Protein AF-A0A3S9JN62-F1 (afdb_monomer_lite)

Radius of gyration: 14.97 Å; chains: 1; bounding box: 34×22×41 Å

Secondary structure (DSSP, 8-state):
-HHHHHHHHHHHHHHHHHHHHHHHHHHHHHS---TT---SHHHHHHHHHHHHHHHT-TTTTTHHHHHHHTS-HHHHHHHHH-

InterPro domains:
  IPR001750 NADH:quinone oxidoreductase/Mrp antiporter, transmembrane domain [PF00361] (2-82)
  IPR050175 Complex I Subunit 2 [PTHR46552] (2-82)

Structure (mmCIF, N/CA/C/O backbone):
data_AF-A0A3S9JN62-F1
#
_entry.id   AF-A0A3S9JN62-F1
#
loop_
_atom_site.group_PDB
_atom_site.id
_atom_site.type_symbol
_atom_site.label_atom_id
_atom_site.label_alt_id
_atom_site.label_comp_id
_atom_site.label_asym_id
_atom_site.label_entity_id
_atom_site.label_seq_id
_atom_site.pdbx_PDB_ins_code
_atom_site.Cartn_x
_atom_site.Cartn_y
_atom_site.Cartn_z
_atom_site.occupancy
_atom_site.B_iso_or_equiv
_atom_site.auth_seq_id
_atom_site.auth_comp_id
_atom_site.auth_asym_id
_atom_site.auth_atom_id
_atom_site.pdbx_PDB_model_num
ATOM 1 N N . ALA A 1 1 ? 15.478 0.488 -12.312 1.00 78.06 1 ALA A N 1
ATOM 2 C CA . ALA A 1 1 ? 15.460 -0.675 -11.400 1.00 78.06 1 ALA A CA 1
ATOM 3 C C . ALA A 1 1 ? 15.640 -0.274 -9.930 1.00 78.06 1 ALA A C 1
ATOM 5 O O . ALA A 1 1 ? 14.628 -0.121 -9.270 1.00 78.06 1 ALA A O 1
ATOM 6 N N . VAL A 1 2 ? 16.859 -0.034 -9.414 1.00 95.06 2 VAL A N 1
ATOM 7 C CA . VAL A 1 2 ? 17.103 0.154 -7.956 1.00 95.06 2 VAL A CA 1
ATOM 8 C C . VAL A 1 2 ? 16.273 1.279 -7.318 1.00 95.06 2 VAL A C 1
ATOM 10 O O . VAL A 1 2 ? 15.719 1.092 -6.236 1.00 95.06 2 VAL A O 1
ATOM 13 N N . GLU A 1 3 ? 16.135 2.425 -7.990 1.00 97.06 3 GLU A N 1
ATOM 14 C CA . GLU A 1 3 ? 15.321 3.542 -7.492 1.00 97.06 3 GLU A CA 1
ATOM 15 C C . GLU A 1 3 ? 13.834 3.165 -7.382 1.00 97.06 3 GLU A C 1
ATOM 17 O O . GLU A 1 3 ? 13.240 3.320 -6.318 1.00 97.06 3 GLU A O 1
ATOM 22 N N . ALA A 1 4 ? 13.253 2.604 -8.449 1.00 97.06 4 ALA A N 1
ATOM 23 C CA . ALA A 1 4 ? 11.864 2.144 -8.465 1.00 97.06 4 ALA A CA 1
ATOM 24 C C . ALA A 1 4 ? 11.612 1.071 -7.396 1.00 97.06 4 ALA A C 1
ATOM 26 O O . ALA A 1 4 ? 10.630 1.149 -6.661 1.00 97.06 4 ALA A O 1
ATOM 27 N N . THR A 1 5 ? 12.533 0.116 -7.236 1.00 97.06 5 THR A N 1
ATOM 28 C CA . THR A 1 5 ? 12.451 -0.899 -6.177 1.00 97.06 5 THR A CA 1
ATOM 29 C C . THR A 1 5 ? 12.486 -0.268 -4.787 1.00 97.06 5 THR A C 1
ATOM 31 O O . THR A 1 5 ? 11.697 -0.652 -3.929 1.00 97.06 5 THR A O 1
ATOM 34 N N . THR A 1 6 ? 13.347 0.726 -4.560 1.00 98.12 6 THR A N 1
ATOM 35 C CA . THR A 1 6 ? 13.427 1.434 -3.272 1.00 98.12 6 THR A CA 1
ATOM 36 C C . THR A 1 6 ? 12.142 2.210 -2.975 1.00 98.12 6 THR A C 1
ATOM 38 O O . THR A 1 6 ? 11.604 2.105 -1.872 1.00 98.12 6 THR A O 1
ATOM 41 N N . LYS A 1 7 ? 11.609 2.944 -3.962 1.00 97.94 7 LYS A N 1
ATOM 42 C CA . LYS A 1 7 ? 10.344 3.690 -3.839 1.00 97.94 7 LYS A CA 1
ATOM 43 C C . LYS A 1 7 ? 9.170 2.757 -3.539 1.00 97.94 7 LYS A C 1
ATOM 45 O O . LYS A 1 7 ? 8.413 3.005 -2.600 1.00 97.94 7 LYS A O 1
ATOM 50 N N . TYR A 1 8 ? 9.060 1.657 -4.281 1.00 98.00 8 TYR A N 1
ATOM 51 C CA . TYR A 1 8 ? 8.053 0.625 -4.043 1.00 98.00 8 TYR A CA 1
ATOM 52 C C . TYR A 1 8 ? 8.194 0.005 -2.648 1.00 98.00 8 TYR A C 1
ATOM 54 O O . TYR A 1 8 ? 7.224 -0.087 -1.904 1.00 98.00 8 TYR A O 1
ATOM 62 N N . PHE A 1 9 ? 9.409 -0.375 -2.247 1.00 98.38 9 PHE A N 1
ATOM 63 C CA . PHE A 1 9 ? 9.638 -0.996 -0.946 1.00 98.38 9 PHE A CA 1
ATOM 64 C C . PHE A 1 9 ? 9.208 -0.087 0.209 1.00 98.38 9 PHE A C 1
ATOM 66 O O . PHE A 1 9 ? 8.455 -0.521 1.077 1.00 98.38 9 PHE A O 1
ATOM 73 N N . LEU A 1 10 ? 9.641 1.177 0.211 1.00 98.44 10 LEU A N 1
ATOM 74 C CA . LEU A 1 10 ? 9.323 2.111 1.293 1.00 98.44 10 LEU A CA 1
ATOM 75 C C . LEU A 1 10 ? 7.819 2.387 1.393 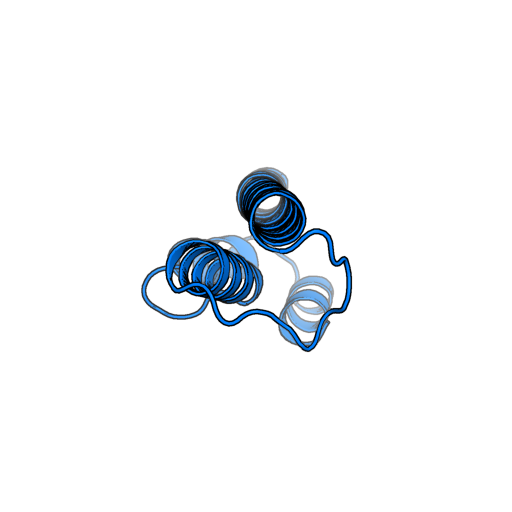1.00 98.44 10 LEU A C 1
ATOM 77 O O . LEU A 1 10 ? 7.267 2.400 2.492 1.00 98.44 10 LEU A O 1
ATOM 81 N N . THR A 1 11 ? 7.150 2.568 0.254 1.00 98.00 11 THR A N 1
ATOM 82 C CA . THR A 1 11 ? 5.707 2.850 0.211 1.00 98.00 11 THR A CA 1
ATOM 83 C C . THR A 1 11 ? 4.883 1.650 0.665 1.00 98.00 11 THR A C 1
ATOM 85 O O . THR A 1 11 ? 4.026 1.792 1.540 1.00 98.00 11 THR A O 1
ATOM 88 N N . GLN A 1 12 ? 5.203 0.450 0.177 1.00 98.38 12 GLN A N 1
ATOM 89 C CA . GLN A 1 12 ? 4.484 -0.764 0.561 1.00 98.38 12 GLN A CA 1
ATOM 90 C C . GLN A 1 12 ? 4.784 -1.206 1.997 1.00 98.38 12 GLN A C 1
ATOM 92 O O . GLN A 1 12 ? 3.880 -1.702 2.676 1.00 98.38 12 GLN A O 1
ATOM 97 N N . ALA A 1 13 ? 6.011 -1.004 2.490 1.00 98.62 13 ALA A N 1
ATOM 98 C CA . ALA A 1 13 ? 6.361 -1.263 3.885 1.00 98.62 13 ALA A CA 1
ATOM 99 C C . ALA A 1 13 ? 5.613 -0.314 4.832 1.00 98.62 13 ALA A C 1
ATOM 101 O O . ALA A 1 13 ? 5.051 -0.769 5.829 1.00 98.62 13 ALA A O 1
ATOM 102 N N . ALA A 1 14 ? 5.534 0.979 4.495 1.00 98.44 14 ALA A N 1
ATOM 103 C CA . ALA A 1 14 ? 4.749 1.947 5.256 1.00 98.44 14 ALA A CA 1
ATOM 104 C C . ALA A 1 14 ? 3.260 1.568 5.275 1.00 98.44 14 ALA A C 1
ATOM 106 O O . ALA A 1 14 ? 2.666 1.492 6.348 1.00 98.44 14 ALA A O 1
ATOM 107 N N . ALA A 1 15 ? 2.681 1.232 4.118 1.00 98.56 15 ALA A N 1
ATOM 108 C CA . ALA A 1 15 ? 1.291 0.791 4.029 1.00 98.56 15 ALA A CA 1
ATOM 109 C C . ALA A 1 15 ? 1.014 -0.461 4.883 1.00 98.56 15 ALA A C 1
ATOM 111 O O . ALA A 1 15 ? 0.012 -0.518 5.597 1.00 98.56 15 ALA A O 1
ATOM 112 N N . ALA A 1 16 ? 1.908 -1.456 4.853 1.00 98.69 16 ALA A N 1
ATOM 113 C CA . ALA A 1 16 ? 1.784 -2.663 5.670 1.00 98.69 16 ALA A CA 1
ATOM 114 C C . ALA A 1 16 ? 1.881 -2.362 7.177 1.00 98.69 16 ALA A C 1
ATOM 116 O O . ALA A 1 16 ? 1.082 -2.882 7.957 1.00 98.69 16 ALA A O 1
ATOM 117 N N . ALA A 1 17 ? 2.808 -1.489 7.584 1.00 98.75 17 ALA A N 1
ATOM 118 C CA . ALA A 1 17 ? 2.937 -1.057 8.973 1.00 98.75 17 ALA A CA 1
ATOM 119 C C . ALA A 1 17 ? 1.686 -0.301 9.456 1.00 98.75 17 ALA A C 1
ATOM 121 O O . ALA A 1 17 ? 1.193 -0.579 10.550 1.00 98.75 17 ALA A O 1
ATOM 122 N N . THR A 1 18 ? 1.124 0.597 8.637 1.00 98.50 18 THR A N 1
ATOM 123 C CA . THR A 1 18 ? -0.129 1.304 8.951 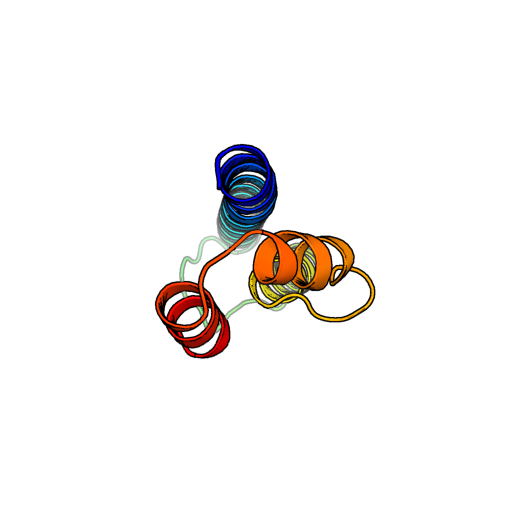1.00 98.50 18 THR A CA 1
ATOM 124 C C . THR A 1 18 ? -1.308 0.339 9.080 1.00 98.50 18 THR A C 1
ATOM 126 O O . THR A 1 18 ? -2.096 0.469 10.017 1.00 98.50 18 THR A O 1
ATOM 129 N N . LEU A 1 19 ? -1.416 -0.659 8.195 1.00 98.12 19 LEU A N 1
ATOM 130 C CA . LEU A 1 19 ? -2.468 -1.679 8.260 1.00 98.12 19 LEU A CA 1
ATOM 131 C C . LEU A 1 19 ? -2.385 -2.498 9.561 1.00 98.12 19 LEU A C 1
ATOM 133 O O . LEU A 1 19 ? -3.400 -2.723 10.226 1.00 98.12 19 LEU A O 1
ATOM 137 N N . LEU A 1 20 ? -1.174 -2.916 9.945 1.00 98.06 20 LEU A N 1
ATOM 138 C CA . LEU A 1 20 ? -0.939 -3.655 11.186 1.00 98.06 20 LEU A CA 1
ATOM 139 C C . LEU A 1 20 ? -1.260 -2.792 12.407 1.00 98.06 20 LEU A C 1
ATOM 141 O O . LEU A 1 20 ? -1.969 -3.245 13.303 1.00 98.06 20 LEU A O 1
ATOM 145 N N . PHE A 1 21 ? -0.804 -1.538 12.419 1.00 98.19 21 PHE A N 1
ATOM 146 C CA . PHE A 1 21 ? -1.106 -0.598 13.496 1.00 98.19 21 PHE A CA 1
ATOM 147 C C . PHE A 1 21 ? -2.617 -0.385 13.654 1.00 98.19 21 PHE A C 1
ATOM 149 O O . PHE A 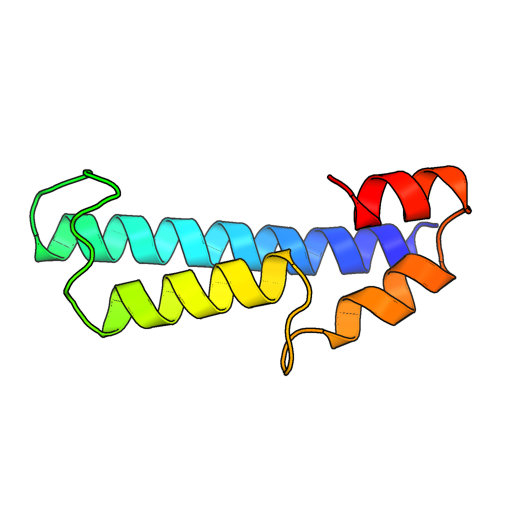1 21 ? -3.138 -0.421 14.770 1.00 98.19 21 PHE A O 1
ATOM 156 N N . ALA A 1 22 ? -3.345 -0.240 12.547 1.00 97.25 22 ALA A N 1
ATOM 157 C CA . ALA A 1 22 ? -4.791 -0.091 12.579 1.00 97.25 22 ALA A CA 1
ATOM 158 C C . ALA A 1 22 ? -5.512 -1.352 13.075 1.00 97.25 22 ALA A C 1
ATOM 160 O O . ALA A 1 22 ? -6.456 -1.244 13.857 1.00 97.25 22 ALA A O 1
ATOM 161 N N . SER A 1 23 ? -5.029 -2.537 12.696 1.00 96.38 23 SER A N 1
ATOM 162 C CA . SER A 1 23 ? -5.574 -3.820 13.161 1.00 96.38 23 SER A CA 1
ATOM 163 C C . SER A 1 23 ? -5.357 -4.011 14.666 1.00 96.38 23 SER A C 1
ATOM 165 O O . SER A 1 23 ? -6.295 -4.346 15.386 1.00 96.38 23 SER A O 1
ATOM 167 N N . VAL A 1 24 ? -4.152 -3.710 15.166 1.00 97.06 24 VAL A N 1
ATOM 168 C CA . VAL A 1 24 ? -3.842 -3.728 16.607 1.00 97.06 24 VAL A CA 1
ATOM 169 C C . VAL A 1 24 ? -4.690 -2.702 17.360 1.00 97.06 24 VAL A C 1
ATOM 171 O O . VAL A 1 24 ? -5.217 -3.011 18.423 1.00 97.06 24 VAL A O 1
ATOM 174 N N . THR A 1 25 ? -4.882 -1.505 16.798 1.00 96.38 25 THR A N 1
ATOM 175 C CA . THR A 1 25 ? -5.743 -0.470 17.394 1.00 96.38 25 THR A CA 1
ATOM 176 C C . THR A 1 25 ? -7.199 -0.934 17.467 1.00 96.38 25 THR A C 1
ATOM 178 O O . THR A 1 25 ? -7.856 -0.728 18.485 1.00 96.38 25 THR A O 1
ATOM 181 N N . ASN A 1 26 ? -7.709 -1.598 16.425 1.00 95.94 26 ASN A N 1
ATOM 182 C CA . ASN A 1 26 ? -9.059 -2.160 16.439 1.00 95.94 26 ASN A CA 1
ATOM 183 C C . ASN A 1 26 ? -9.210 -3.240 17.517 1.00 95.94 26 ASN A C 1
ATOM 185 O O . ASN A 1 26 ? -10.156 -3.190 18.305 1.00 95.94 26 ASN A O 1
ATOM 189 N N . ALA A 1 27 ? -8.256 -4.173 17.591 1.00 95.25 27 ALA A N 1
ATOM 190 C CA . ALA A 1 27 ? -8.253 -5.234 18.594 1.00 95.25 27 ALA A CA 1
ATOM 191 C C . ALA A 1 27 ? -8.121 -4.681 20.020 1.00 95.25 27 ALA A C 1
ATO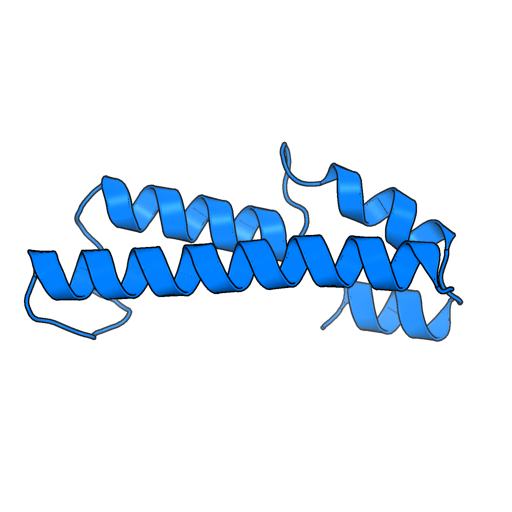M 193 O O . ALA A 1 27 ? -8.770 -5.179 20.933 1.00 95.25 27 ALA A O 1
ATOM 194 N N . TRP A 1 28 ? -7.345 -3.614 20.212 1.00 95.69 28 TRP A N 1
ATOM 195 C CA . TRP A 1 28 ? -7.231 -2.930 21.499 1.00 95.69 28 TRP A CA 1
ATOM 196 C C . TRP A 1 28 ? -8.557 -2.300 21.950 1.00 95.69 28 TRP A C 1
ATOM 198 O O . TRP A 1 28 ? -8.909 -2.379 23.123 1.00 95.69 28 TRP A O 1
ATOM 208 N N . LEU A 1 29 ? -9.304 -1.688 21.027 1.00 93.81 29 LEU A N 1
ATOM 209 C CA . LEU A 1 29 ? -10.566 -1.005 21.336 1.00 93.81 29 LEU A CA 1
ATOM 210 C C . LEU A 1 29 ? -11.752 -1.964 21.509 1.00 93.81 29 LEU A C 1
ATOM 212 O O . LEU A 1 29 ? -12.658 -1.676 22.286 1.00 93.81 29 LEU A O 1
ATOM 216 N N . THR A 1 30 ? -11.772 -3.074 20.769 1.00 92.25 30 THR A N 1
ATOM 217 C CA . THR A 1 30 ? -12.929 -3.989 20.697 1.00 92.25 30 THR A CA 1
ATOM 218 C C . THR A 1 30 ? -12.701 -5.330 21.394 1.00 92.25 30 THR A C 1
ATOM 220 O O . THR A 1 30 ? -13.661 -6.034 21.699 1.00 92.25 30 THR A O 1
ATOM 223 N N . GLY A 1 31 ? -11.444 -5.712 21.628 1.00 93.75 31 GLY A N 1
ATOM 224 C CA . GLY A 1 31 ? -11.064 -7.044 22.100 1.00 93.75 31 GLY A CA 1
ATOM 225 C C . GLY A 1 31 ? -11.189 -8.149 21.043 1.00 93.75 31 GLY A C 1
ATOM 226 O O . GLY A 1 31 ? -11.026 -9.318 21.387 1.00 93.75 31 GLY A O 1
ATOM 227 N N . GLN A 1 32 ? -11.485 -7.812 19.782 1.00 90.56 32 GLN A N 1
ATOM 228 C CA . GLN A 1 32 ? -11.745 -8.772 18.705 1.00 90.56 32 GLN A CA 1
ATOM 229 C C . GLN A 1 32 ? -10.746 -8.630 17.552 1.00 90.56 32 GLN A C 1
ATOM 231 O O . GLN A 1 32 ? -10.278 -7.539 17.231 1.00 90.56 32 GLN A O 1
ATOM 236 N N . TRP A 1 33 ? -10.462 -9.752 16.888 1.00 92.50 33 TRP A N 1
ATOM 237 C CA . TRP A 1 33 ? -9.591 -9.828 15.706 1.00 92.50 33 TRP A CA 1
ATOM 238 C C . TRP A 1 33 ? -10.360 -10.129 14.413 1.00 92.50 33 TRP A C 1
ATOM 240 O O . TRP A 1 33 ? -9.759 -10.408 13.377 1.00 92.50 33 TRP A O 1
ATOM 250 N N . GLU A 1 34 ? -11.692 -10.108 14.464 1.00 91.62 34 GLU A N 1
ATOM 251 C CA . GLU A 1 34 ? -12.519 -10.379 13.294 1.00 91.62 34 GLU A CA 1
ATOM 252 C C . GLU A 1 34 ? -12.400 -9.250 12.259 1.00 91.62 34 GLU A C 1
ATOM 254 O O . GLU A 1 34 ? -12.515 -8.068 12.579 1.00 91.62 34 GLU A O 1
ATOM 259 N N . ILE A 1 35 ? -12.214 -9.624 10.992 1.00 89.75 35 ILE A N 1
ATOM 260 C CA . ILE A 1 35 ? -12.008 -8.682 9.880 1.00 89.75 35 ILE A CA 1
ATOM 261 C C . ILE A 1 35 ? -13.253 -7.816 9.629 1.00 89.75 35 ILE A C 1
ATOM 263 O O . ILE A 1 35 ? -13.135 -6.657 9.244 1.00 89.75 35 ILE A O 1
ATOM 267 N N . GLN A 1 36 ? -14.451 -8.367 9.841 1.00 84.94 36 GLN A N 1
ATOM 268 C CA . GLN A 1 36 ? -15.717 -7.701 9.515 1.00 84.94 36 GLN A CA 1
ATOM 269 C C . GLN A 1 36 ? -16.146 -6.651 10.556 1.00 84.94 36 GLN A C 1
ATOM 271 O O . GLN A 1 36 ? -17.047 -5.860 10.288 1.00 84.94 36 GLN A O 1
ATOM 276 N N . GLN A 1 37 ? -15.506 -6.605 11.730 1.00 72.50 37 GLN A N 1
ATOM 277 C CA . GLN A 1 37 ? -15.956 -5.803 12.875 1.00 72.50 37 GLN A CA 1
ATOM 278 C C . GLN A 1 37 ? -15.143 -4.516 13.082 1.00 72.50 37 GLN A C 1
ATOM 280 O O . GLN A 1 37 ? -14.687 -4.223 14.188 1.00 72.50 37 GLN A O 1
ATOM 285 N N . ILE A 1 38 ? -14.959 -3.715 12.029 1.00 84.38 38 ILE A N 1
ATOM 286 C CA . ILE A 1 38 ? -14.237 -2.434 12.127 1.00 84.38 38 ILE A CA 1
ATOM 287 C C . ILE A 1 38 ? -15.231 -1.278 12.080 1.00 84.38 38 ILE A C 1
ATOM 289 O O . ILE A 1 38 ? -15.509 -0.701 11.032 1.00 84.38 38 ILE A O 1
ATOM 293 N N . THR A 1 39 ? -15.794 -0.950 13.240 1.00 83.56 39 THR A N 1
ATOM 294 C CA . THR A 1 39 ? -16.806 0.112 13.382 1.00 83.56 39 THR A CA 1
ATOM 295 C C . THR A 1 39 ? -16.222 1.422 13.898 1.00 83.56 39 THR A C 1
ATOM 297 O O . THR A 1 39 ? -16.784 2.490 13.650 1.00 83.56 39 THR A O 1
ATOM 300 N N . HIS A 1 40 ? -15.087 1.373 14.602 1.00 92.25 40 HIS A N 1
ATOM 301 C CA . HIS A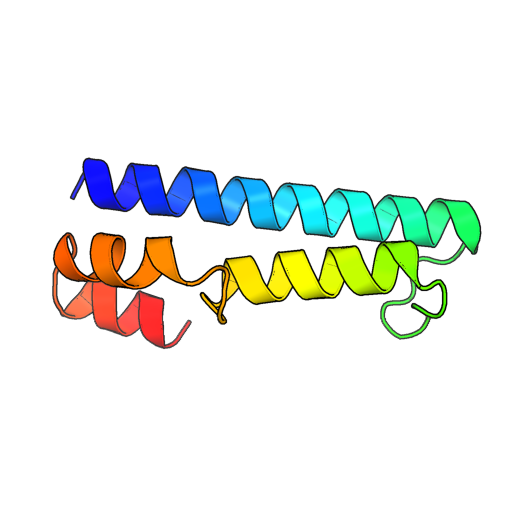 1 40 ? -14.481 2.577 15.151 1.00 92.25 40 HIS A CA 1
ATOM 302 C C . HIS A 1 40 ? -13.885 3.437 14.016 1.00 92.25 40 HIS A C 1
ATOM 304 O O . HIS A 1 40 ? -13.113 2.924 13.198 1.00 92.25 40 HIS A O 1
ATOM 310 N N . PRO A 1 41 ? -14.182 4.751 13.960 1.00 95.19 41 PRO A N 1
ATOM 311 C CA . PRO A 1 41 ? -13.801 5.598 12.828 1.00 95.19 41 PRO A CA 1
ATOM 312 C C . PRO A 1 41 ? -12.284 5.683 12.624 1.00 95.19 41 PRO A C 1
ATOM 314 O O . PRO A 1 41 ? -11.823 5.733 11.491 1.00 95.19 41 PRO A O 1
ATOM 317 N N . LEU A 1 42 ? -11.496 5.654 13.702 1.00 95.81 42 LEU A N 1
ATOM 318 C CA . LEU A 1 42 ? -10.035 5.780 13.644 1.00 95.81 42 LEU A CA 1
ATOM 319 C C . LEU A 1 42 ? -9.306 4.590 12.964 1.00 95.81 42 LEU A C 1
ATOM 321 O O . LEU A 1 42 ? -8.587 4.827 11.997 1.00 95.81 42 LEU A O 1
ATOM 325 N N . PRO A 1 43 ? -9.454 3.316 13.386 1.00 96.50 43 PRO A N 1
ATOM 326 C CA . PRO A 1 43 ? -8.855 2.195 12.659 1.00 96.50 43 PRO A CA 1
ATOM 327 C C . PRO A 1 43 ? -9.449 2.033 11.255 1.00 96.50 43 PRO A C 1
ATOM 329 O O . PRO A 1 43 ? -8.714 1.680 10.336 1.00 96.50 43 PRO A O 1
ATOM 332 N N . ASN A 1 44 ? -10.729 2.369 11.053 1.00 96.12 44 ASN A N 1
ATOM 333 C CA . ASN A 1 44 ? -11.351 2.327 9.730 1.00 96.12 44 ASN A CA 1
ATOM 334 C C . ASN A 1 44 ? -10.683 3.298 8.736 1.00 96.12 44 ASN A C 1
ATOM 336 O O . ASN A 1 44 ? -10.330 2.914 7.617 1.00 96.12 44 ASN A O 1
ATOM 340 N N . THR A 1 45 ? -10.442 4.551 9.141 1.00 97.44 45 THR A N 1
ATOM 341 C CA . THR A 1 45 ? -9.746 5.523 8.282 1.00 97.44 45 THR A CA 1
ATOM 342 C C . THR A 1 45 ? -8.301 5.111 8.023 1.00 97.44 45 THR A C 1
ATOM 344 O O . THR A 1 45 ? -7.852 5.190 6.881 1.00 97.44 45 THR A O 1
ATOM 347 N N . MET A 1 46 ? -7.581 4.605 9.029 1.00 97.75 46 MET A N 1
ATOM 348 C CA . MET A 1 46 ? -6.202 4.137 8.845 1.00 97.75 46 MET A CA 1
ATOM 349 C C . MET A 1 46 ? -6.103 2.934 7.902 1.00 97.75 46 MET A C 1
ATOM 351 O O . MET A 1 46 ? -5.210 2.911 7.057 1.00 97.75 46 MET A O 1
ATOM 355 N N . ILE A 1 47 ? -7.018 1.964 7.992 1.00 97.12 47 ILE A N 1
ATOM 356 C CA . ILE A 1 47 ? -7.071 0.832 7.053 1.00 97.12 47 ILE A CA 1
ATOM 357 C C . ILE A 1 47 ? -7.371 1.330 5.646 1.00 97.12 47 ILE A C 1
ATOM 359 O O . ILE A 1 47 ? -6.689 0.932 4.705 1.00 97.12 47 ILE A O 1
ATOM 363 N N . THR A 1 48 ? -8.329 2.245 5.502 1.00 97.06 48 THR A N 1
ATOM 364 C CA . THR A 1 48 ? -8.664 2.835 4.200 1.00 97.06 48 THR A CA 1
ATOM 365 C C . THR A 1 48 ? -7.453 3.536 3.583 1.00 97.06 48 THR A C 1
ATOM 367 O O . THR A 1 48 ? -7.152 3.314 2.413 1.00 97.06 48 THR A O 1
ATOM 370 N N . LEU A 1 49 ? -6.706 4.322 4.366 1.00 98.12 49 LEU A N 1
ATOM 371 C CA . LEU A 1 49 ? -5.476 4.978 3.910 1.00 98.12 49 LEU A CA 1
ATOM 372 C C . LEU A 1 49 ? -4.369 3.972 3.570 1.00 98.12 49 LEU A C 1
ATOM 374 O O . LEU A 1 49 ? -3.700 4.131 2.552 1.00 98.12 49 LEU A O 1
ATOM 378 N N . ALA A 1 50 ? -4.187 2.926 4.379 1.00 98.44 50 ALA A N 1
ATOM 379 C CA . ALA A 1 50 ? -3.201 1.879 4.124 1.00 98.44 50 ALA A CA 1
ATOM 380 C C . ALA A 1 50 ? -3.497 1.117 2.823 1.00 98.44 50 ALA A C 1
ATOM 382 O O . ALA A 1 50 ? -2.589 0.873 2.026 1.00 98.44 50 ALA A O 1
ATOM 383 N N . LEU A 1 51 ? -4.765 0.774 2.581 1.00 98.12 51 LEU A N 1
ATOM 384 C CA . LEU A 1 51 ? -5.207 0.126 1.347 1.00 98.12 51 LEU A CA 1
ATOM 385 C C . LEU A 1 51 ? -5.082 1.069 0.147 1.00 98.12 51 LEU A C 1
ATOM 387 O O . LEU A 1 51 ? -4.545 0.662 -0.879 1.00 98.12 51 LEU A O 1
ATOM 391 N N . ALA A 1 52 ? -5.497 2.332 0.292 1.00 98.31 52 ALA A N 1
ATOM 392 C CA . ALA A 1 52 ? -5.342 3.359 -0.736 1.00 98.31 52 ALA A CA 1
ATOM 393 C C . ALA A 1 52 ? -3.870 3.554 -1.131 1.00 98.31 52 ALA A C 1
ATOM 395 O O . ALA A 1 52 ? -3.568 3.635 -2.319 1.00 98.31 52 ALA A O 1
ATOM 396 N N . LEU A 1 53 ? -2.950 3.568 -0.160 1.00 98.12 53 LEU A N 1
ATOM 397 C CA . LEU A 1 53 ? -1.513 3.634 -0.427 1.00 98.12 53 LEU A CA 1
ATOM 398 C C . LEU A 1 53 ? -1.028 2.385 -1.176 1.00 98.12 53 LEU A C 1
ATOM 400 O O . LEU A 1 53 ? -0.327 2.525 -2.174 1.00 98.12 53 LEU A O 1
ATOM 404 N N . LYS A 1 54 ? -1.462 1.188 -0.751 1.00 97.62 54 LYS A N 1
ATOM 405 C CA . LYS A 1 54 ? -1.090 -0.101 -1.362 1.00 97.62 54 LYS A CA 1
ATOM 406 C C . LYS A 1 54 ? -1.448 -0.214 -2.841 1.00 97.62 54 LYS A C 1
ATOM 408 O O . LYS A 1 54 ? -0.661 -0.781 -3.592 1.00 97.62 54 LYS A O 1
ATOM 413 N N . ILE A 1 55 ? -2.623 0.286 -3.226 1.00 97.56 55 ILE A N 1
ATOM 414 C CA . ILE A 1 55 ? -3.136 0.213 -4.606 1.00 97.56 55 ILE A CA 1
ATOM 415 C C . ILE A 1 55 ? -2.847 1.480 -5.424 1.00 97.56 55 ILE A C 1
ATOM 417 O O . ILE A 1 55 ? -3.211 1.549 -6.593 1.00 97.56 55 ILE A O 1
ATOM 421 N N . GLY A 1 56 ? -2.239 2.504 -4.817 1.00 97.31 56 GLY A N 1
ATOM 422 C CA . GLY A 1 56 ? -1.974 3.780 -5.482 1.00 97.31 56 GLY A CA 1
ATOM 423 C C . GLY A 1 56 ? -3.244 4.571 -5.819 1.00 97.31 56 GLY A C 1
ATOM 424 O O . GLY A 1 56 ? -3.337 5.155 -6.895 1.00 97.31 56 GLY A O 1
ATOM 425 N N . LEU A 1 57 ? -4.233 4.604 -4.921 1.00 97.69 57 LEU A N 1
ATOM 426 C CA . LEU A 1 57 ? -5.440 5.424 -5.075 1.00 97.69 57 LEU A CA 1
ATOM 427 C C 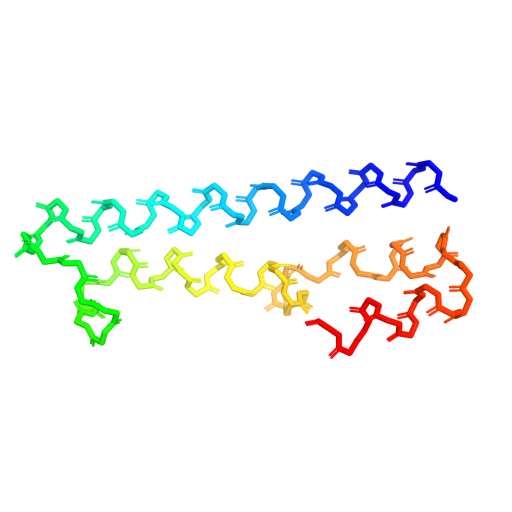. LEU A 1 57 ? -5.138 6.899 -4.768 1.00 97.69 57 LEU A C 1
ATOM 429 O O . LEU A 1 57 ? -4.368 7.208 -3.859 1.00 97.69 57 LEU A O 1
ATOM 433 N N . ALA A 1 58 ? -5.776 7.838 -5.474 1.00 96.81 58 ALA A N 1
ATOM 434 C CA . ALA A 1 58 ? -5.650 9.263 -5.166 1.00 96.81 58 ALA A CA 1
ATOM 435 C C . ALA A 1 58 ? -6.108 9.590 -3.724 1.00 96.81 58 ALA A C 1
ATOM 437 O O . ALA A 1 58 ? -7.128 9.061 -3.282 1.00 96.81 58 ALA A O 1
ATOM 438 N N . PRO A 1 59 ? -5.391 10.465 -2.984 1.00 95.38 59 PRO A N 1
ATOM 439 C CA . PRO A 1 59 ? -4.214 11.256 -3.378 1.00 95.38 59 PRO A CA 1
ATOM 440 C C . PRO A 1 59 ? -2.857 10.533 -3.224 1.00 95.38 59 PRO A C 1
ATOM 442 O O . PRO A 1 59 ? -1.822 11.113 -3.529 1.00 95.38 59 PRO A O 1
ATOM 445 N N . LEU A 1 60 ? -2.834 9.268 -2.802 1.00 97.38 60 LEU A N 1
ATOM 446 C CA . LEU A 1 60 ? -1.636 8.483 -2.461 1.00 97.38 60 LEU A CA 1
ATOM 447 C C . LEU A 1 60 ? -1.027 7.714 -3.653 1.00 97.38 60 LEU A C 1
ATOM 449 O O . LEU A 1 60 ? -0.371 6.692 -3.479 1.00 97.38 60 LEU A O 1
ATOM 453 N N . HIS A 1 61 ? -1.233 8.212 -4.872 1.00 97.31 61 HIS A N 1
ATOM 454 C CA . HIS A 1 61 ? -0.868 7.537 -6.122 1.00 97.31 61 HIS A CA 1
ATOM 455 C C . HIS A 1 61 ? 0.519 7.918 -6.656 1.00 97.31 61 HIS A C 1
ATOM 457 O O . HIS A 1 61 ? 0.977 7.321 -7.623 1.00 97.31 61 HIS A O 1
ATOM 463 N N . ALA A 1 62 ? 1.197 8.901 -6.051 1.00 96.69 62 ALA A N 1
ATOM 464 C CA . ALA A 1 62 ? 2.432 9.484 -6.587 1.00 96.69 62 ALA A CA 1
ATOM 465 C C . ALA A 1 62 ? 3.567 8.463 -6.795 1.00 96.69 62 ALA A C 1
ATOM 467 O O . ALA A 1 62 ? 4.390 8.628 -7.689 1.00 96.69 62 ALA A O 1
ATOM 468 N N . TRP A 1 63 ? 3.589 7.383 -6.009 1.00 97.56 63 TRP A N 1
ATOM 469 C CA . TRP A 1 63 ? 4.592 6.329 -6.153 1.00 97.56 63 TRP A CA 1
ATOM 470 C C . TRP A 1 63 ? 4.412 5.501 -7.432 1.00 97.56 63 TRP A C 1
ATOM 472 O O . TRP A 1 63 ? 5.396 5.015 -7.985 1.00 97.56 63 TRP A O 1
ATOM 482 N N . LEU A 1 64 ? 3.176 5.339 -7.913 1.00 97.25 64 LEU A N 1
ATOM 483 C CA . LEU A 1 64 ? 2.841 4.379 -8.961 1.00 97.25 64 LEU A CA 1
ATOM 484 C C . LEU A 1 64 ? 3.414 4.775 -10.339 1.00 97.25 64 LEU A C 1
ATOM 486 O O . LEU A 1 64 ? 4.093 3.934 -10.932 1.00 97.25 64 LEU A O 1
ATOM 490 N N . PRO A 1 65 ? 3.248 6.018 -10.851 1.00 97.00 65 PRO A N 1
ATOM 491 C CA . PRO A 1 65 ? 3.836 6.417 -12.133 1.00 97.00 65 PRO A CA 1
ATOM 492 C C . PRO A 1 65 ? 5.365 6.326 -12.148 1.00 97.00 65 PRO A C 1
ATOM 494 O O . PRO A 1 65 ? 5.944 5.826 -13.110 1.00 97.00 65 PRO A O 1
ATOM 497 N N . GLU A 1 66 ? 6.020 6.764 -11.069 1.00 96.25 66 GLU A N 1
ATOM 498 C CA . GLU A 1 66 ? 7.483 6.755 -10.967 1.00 96.25 66 GLU A CA 1
ATOM 499 C C . GLU A 1 66 ? 8.047 5.332 -10.895 1.00 96.25 66 GLU A C 1
ATOM 501 O O . GLU A 1 66 ? 9.077 5.034 -11.503 1.00 96.25 66 GLU A O 1
ATOM 506 N N . VAL A 1 67 ? 7.369 4.433 -10.172 1.00 97.88 67 VAL A N 1
ATOM 507 C CA . VAL A 1 67 ? 7.765 3.023 -10.101 1.00 97.88 67 VAL A CA 1
ATOM 508 C C . VAL A 1 67 ? 7.560 2.345 -11.452 1.00 97.88 67 VAL A C 1
ATOM 510 O O . VAL A 1 67 ? 8.503 1.734 -11.948 1.00 97.88 67 VAL A O 1
ATOM 513 N N . LEU A 1 68 ? 6.390 2.491 -12.084 1.00 97.50 68 LEU A N 1
ATOM 514 C CA . LEU A 1 68 ? 6.106 1.863 -13.381 1.00 97.50 68 LEU A CA 1
ATOM 515 C C . LEU A 1 68 ? 7.061 2.330 -14.484 1.00 97.50 68 LEU A C 1
ATOM 517 O O . LEU A 1 68 ? 7.476 1.517 -15.306 1.00 97.50 68 LEU A O 1
ATOM 521 N N . GLN A 1 69 ? 7.471 3.602 -14.477 1.00 96.94 69 GLN A N 1
ATOM 522 C CA . GLN A 1 69 ? 8.454 4.121 -15.432 1.00 96.94 69 GLN A CA 1
ATOM 523 C C . GLN A 1 69 ? 9.841 3.469 -15.273 1.00 96.94 69 GLN A C 1
ATOM 525 O O . GLN A 1 69 ? 10.594 3.364 -16.240 1.00 96.94 69 GLN A O 1
ATOM 530 N N . GLY A 1 70 ? 10.199 3.044 -14.059 1.00 96.69 70 GLY A N 1
ATOM 531 C CA . GLY A 1 70 ? 11.508 2.469 -13.747 1.00 96.69 70 GLY A CA 1
ATOM 532 C C . GLY A 1 70 ? 11.607 0.942 -13.863 1.00 96.69 70 GLY A C 1
ATOM 533 O O . GLY A 1 70 ? 12.673 0.398 -13.524 1.00 96.69 70 GLY A O 1
ATOM 534 N N . LEU A 1 71 ? 10.532 0.270 -14.294 1.00 96.50 71 LEU A N 1
ATOM 535 C CA . LEU A 1 71 ? 10.408 -1.184 -14.460 1.00 96.50 71 LEU A CA 1
ATOM 536 C C . LEU A 1 71 ? 10.374 -1.591 -15.942 1.00 96.50 71 LEU A C 1
ATOM 538 O O . LEU A 1 71 ? 10.064 -0.788 -16.818 1.00 96.50 71 LEU A O 1
ATOM 542 N N . ASP A 1 72 ? 10.672 -2.862 -16.224 1.00 97.00 72 ASP A N 1
ATOM 543 C CA . ASP A 1 72 ? 10.340 -3.452 -17.524 1.00 97.00 72 ASP A CA 1
ATOM 544 C C . ASP A 1 72 ? 8.832 -3.741 -17.640 1.00 97.00 72 ASP A C 1
ATOM 546 O O . ASP A 1 72 ? 8.097 -3.769 -16.648 1.00 97.00 72 ASP A O 1
ATOM 550 N N . LEU A 1 73 ? 8.361 -3.962 -18.871 1.00 96.81 73 LEU A N 1
ATOM 551 C CA . LEU A 1 73 ? 6.936 -4.145 -19.154 1.00 96.81 73 LEU A CA 1
ATOM 552 C C . LEU A 1 73 ? 6.352 -5.371 -18.439 1.00 96.81 73 LEU A C 1
ATOM 554 O O . LEU A 1 73 ? 5.228 -5.319 -17.948 1.00 96.81 73 LEU A O 1
ATOM 558 N N . THR A 1 74 ? 7.108 -6.468 -18.363 1.00 97.62 74 THR A N 1
ATOM 559 C CA . THR A 1 74 ? 6.672 -7.709 -17.712 1.00 97.62 74 THR A CA 1
ATOM 560 C C . THR A 1 74 ? 6.458 -7.523 -16.213 1.00 97.62 74 THR A C 1
ATOM 562 O O . THR A 1 74 ? 5.424 -7.927 -15.685 1.00 97.62 74 THR A O 1
ATOM 565 N N . THR A 1 75 ? 7.386 -6.855 -15.532 1.00 97.06 75 THR A N 1
ATOM 566 C CA . THR A 1 75 ? 7.304 -6.578 -14.094 1.00 97.06 75 THR A CA 1
ATOM 567 C C . THR A 1 75 ? 6.242 -5.522 -13.807 1.00 97.06 75 THR A C 1
ATOM 569 O O . THR A 1 75 ? 5.484 -5.664 -12.851 1.00 97.06 75 THR A O 1
ATOM 572 N N . GLY A 1 76 ? 6.136 -4.494 -14.655 1.00 97.06 76 GLY A N 1
ATOM 573 C CA . GLY A 1 76 ? 5.084 -3.481 -14.564 1.00 97.06 76 GLY A CA 1
ATOM 574 C C . GLY A 1 76 ? 3.677 -4.063 -14.741 1.00 97.06 76 GLY A C 1
ATOM 575 O O . GLY A 1 76 ? 2.764 -3.685 -14.005 1.00 97.06 76 GLY A O 1
ATOM 576 N N . LEU A 1 77 ? 3.501 -5.025 -15.656 1.00 97.56 77 LEU A N 1
ATOM 577 C CA . LEU A 1 77 ? 2.235 -5.740 -15.845 1.00 97.56 77 LEU A CA 1
ATOM 578 C C . LEU A 1 77 ? 1.862 -6.568 -14.609 1.00 97.56 77 LEU A C 1
ATOM 580 O O . LEU A 1 77 ? 0.715 -6.508 -14.167 1.00 97.56 77 LEU A O 1
ATOM 584 N N . ILE A 1 78 ? 2.825 -7.298 -14.035 1.00 97.88 78 ILE A N 1
ATOM 585 C CA . ILE A 1 78 ? 2.612 -8.050 -12.789 1.00 97.88 78 ILE A CA 1
ATOM 586 C C . ILE A 1 78 ? 2.207 -7.085 -11.672 1.00 97.88 78 ILE A C 1
ATOM 588 O O . ILE A 1 78 ? 1.154 -7.263 -11.074 1.00 97.88 78 ILE A O 1
ATOM 592 N N . LEU A 1 79 ? 2.970 -6.011 -11.449 1.00 96.69 79 LEU A N 1
ATOM 593 C CA . LEU A 1 79 ? 2.681 -5.029 -10.397 1.00 96.69 79 LEU A CA 1
ATOM 594 C C . LEU A 1 79 ? 1.300 -4.369 -10.545 1.00 96.69 79 LEU A C 1
ATOM 596 O O . LEU A 1 79 ? 0.686 -4.016 -9.548 1.00 96.69 79 LEU A O 1
ATOM 600 N N . SER A 1 80 ? 0.809 -4.195 -11.773 1.00 95.62 80 SER A N 1
ATOM 601 C CA . SER A 1 80 ? -0.487 -3.547 -12.028 1.00 95.62 80 SER A CA 1
ATOM 602 C C . SER A 1 80 ? -1.692 -4.487 -11.888 1.00 95.62 80 SER A C 1
ATOM 604 O O . SER A 1 80 ? -2.828 -4.023 -11.971 1.00 95.62 80 SER A O 1
ATOM 606 N N . THR A 1 81 ? -1.473 -5.796 -11.740 1.00 95.81 81 THR A N 1
ATOM 607 C CA . THR A 1 81 ? -2.544 -6.813 -11.710 1.00 95.81 81 THR A CA 1
ATOM 608 C C . THR A 1 81 ? -2.563 -7.667 -10.445 1.00 95.81 81 THR A C 1
ATOM 610 O O . THR A 1 81 ? -3.589 -8.287 -10.166 1.00 95.81 81 THR A O 1
ATOM 613 N N . TRP A 1 82 ? -1.455 -7.709 -9.705 1.00 81.56 82 TRP A N 1
ATOM 614 C CA . TRP A 1 82 ? -1.277 -8.485 -8.477 1.00 81.56 82 TRP A CA 1
ATOM 615 C C . TRP A 1 82 ? -1.471 -7.614 -7.236 1.00 81.56 82 TRP A C 1
ATOM 617 O O . TRP A 1 82 ? -2.254 -8.027 -6.351 1.00 81.56 82 TRP A O 1
#

Sequence (82 aa):
AVEATTKYFLTQAAAAATLLFASVTNAWLTGQWEIQQITHPLPNTMITLALALKIGLAPLHAWLPEVLQGLDLTTGLILSTW

Organism: NCBI:txid2497813

pLDDT: mean 95.55, std 4.67, range [72.5, 98.75]

Foldseek 3Di:
DVVLVVLLCVLLVVLVVLLVVLQVVQCVVPVDNDPVPDPDPVSVVSNVVSVCSQLLNPPNNVSLVVSLVVDDPVVNVVSNPD